Protein AF-A0A6P6Y2C6-F1 (afdb_monomer_lite)

InterPro domains:
  IPR003958 Transcription factor CBF/NF-Y/archaeal histone domain [PF00808] (49-93)
  IPR009072 Histone-fold [G3DSA:1.10.20.10] (9-123)
  IPR009072 Histone-fold [SSF47113] (58-124)
  IPR050568 Transcription/DNA replication regulator [PTHR10252] (25-148)

Organism: Dermatophagoides pteronyssinus (NCBI:txid6956)

Secondary structure (DSSP, 8-state):
------------PPP-TTSTTSS------------------------SS-HHHHHHHHHTSTT-----HHHHHHHHHHHHHHHHHHHHHHHHH-SSTT---HHHHHHHHTSGGGGGGTTTSPPP--HHHHHHHHHHHHHHHHHHS------------------------------

Sequence (175 aa):
MQLKMDNTNSSSPALDEQSLLSSQQSSMDYNSSETSTSANTRKKMYSTVPISRVNAIMRSCPNLTTVRNDAIALTSQAAELFIQDLVQNAFKLSPDKENLTYNTLADFIAESKYSFLREAIPQKITVQQYKELKRQHEIEIDNDENDDGDDNDEESSSSSSSSSSLSTTSPIAPS

pLDDT: mean 70.93, std 22.08, range [35.34, 95.94]

Structure (mmCIF, N/CA/C/O backbone):
data_AF-A0A6P6Y2C6-F1
#
_entry.id   AF-A0A6P6Y2C6-F1
#
loop_
_atom_site.group_PDB
_atom_site.id
_atom_site.type_symbol
_atom_site.label_atom_id
_atom_site.label_alt_id
_atom_site.label_comp_id
_atom_site.label_asym_id
_atom_site.label_entity_id
_atom_site.label_seq_id
_atom_site.pdbx_PDB_ins_code
_atom_site.Cartn_x
_atom_site.Cartn_y
_atom_site.Cartn_z
_atom_site.occupancy
_atom_site.B_iso_or_equiv
_atom_site.auth_seq_id
_atom_site.auth_comp_id
_atom_site.auth_asym_id
_atom_site.auth_atom_id
_atom_site.pdbx_PDB_model_num
ATOM 1 N N . MET A 1 1 ? 29.901 54.374 -61.388 1.00 41.28 1 MET A N 1
ATOM 2 C CA . MET A 1 1 ? 29.870 52.896 -61.421 1.00 41.28 1 MET A CA 1
ATOM 3 C C . MET A 1 1 ? 31.025 52.408 -60.562 1.00 41.28 1 MET A C 1
ATOM 5 O O . MET A 1 1 ? 32.160 52.686 -60.915 1.00 41.28 1 MET A O 1
ATOM 9 N N . GLN A 1 2 ? 30.738 51.804 -59.406 1.00 40.31 2 GLN A N 1
ATOM 10 C CA . GLN A 1 2 ? 31.727 51.419 -58.390 1.00 40.31 2 GLN A CA 1
ATOM 11 C C . GLN A 1 2 ? 31.768 49.886 -58.265 1.00 40.31 2 GLN A C 1
ATOM 13 O O . GLN A 1 2 ? 30.738 49.285 -57.987 1.00 40.31 2 GLN A O 1
ATOM 18 N N . LEU A 1 3 ? 32.944 49.293 -58.488 1.00 40.03 3 LEU A N 1
ATOM 19 C CA . LEU A 1 3 ? 33.374 47.887 -58.317 1.00 40.03 3 LEU A CA 1
ATOM 20 C C . LEU A 1 3 ? 34.921 47.983 -58.369 1.00 40.03 3 LEU A C 1
ATOM 22 O O . LEU A 1 3 ? 35.404 48.660 -59.270 1.00 40.03 3 LEU A O 1
ATOM 26 N N . LYS A 1 4 ? 35.793 47.471 -57.488 1.00 38.94 4 LYS A N 1
ATOM 27 C CA . LYS A 1 4 ? 35.890 46.320 -56.561 1.00 38.94 4 LYS A CA 1
ATOM 28 C C . LYS A 1 4 ? 36.899 46.688 -55.431 1.00 38.94 4 LYS A C 1
ATOM 30 O O . LYS A 1 4 ? 37.655 47.633 -55.629 1.00 38.94 4 LYS A O 1
ATOM 35 N N . MET A 1 5 ? 36.737 46.179 -54.197 1.00 54.66 5 MET A N 1
ATOM 36 C CA . MET A 1 5 ? 37.559 45.141 -53.498 1.00 54.66 5 MET A CA 1
ATOM 37 C C . MET A 1 5 ? 39.065 45.495 -53.453 1.00 54.66 5 MET A C 1
ATOM 39 O O . MET A 1 5 ? 39.628 45.810 -54.487 1.00 54.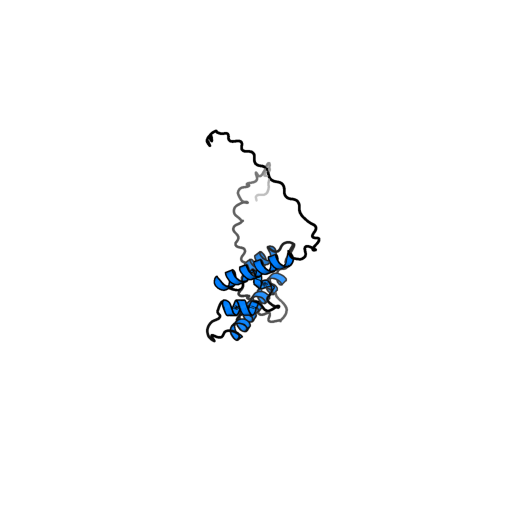66 5 MET A O 1
ATOM 43 N N . ASP A 1 6 ? 39.730 45.604 -52.295 1.00 40.59 6 ASP A N 1
ATOM 44 C CA . ASP A 1 6 ? 40.059 44.492 -51.391 1.00 40.59 6 ASP A CA 1
ATOM 45 C C . ASP A 1 6 ? 40.197 44.933 -49.915 1.00 40.59 6 ASP A C 1
ATOM 47 O O . ASP A 1 6 ? 40.850 45.929 -49.609 1.00 40.59 6 ASP A O 1
ATOM 51 N N . ASN A 1 7 ? 39.616 44.159 -48.990 1.00 40.81 7 ASN A N 1
ATOM 52 C CA . ASN A 1 7 ? 39.861 44.264 -47.548 1.00 40.81 7 ASN A CA 1
ATOM 53 C C . ASN A 1 7 ? 40.562 42.983 -47.084 1.00 40.81 7 ASN A C 1
ATOM 55 O O . ASN A 1 7 ? 39.974 41.900 -47.103 1.00 40.81 7 ASN A O 1
ATOM 59 N N . THR A 1 8 ? 41.825 43.107 -46.688 1.00 53.12 8 THR A N 1
ATOM 60 C CA . THR A 1 8 ? 42.637 42.025 -46.131 1.00 53.12 8 THR A CA 1
ATOM 61 C C . THR A 1 8 ? 42.208 41.749 -44.692 1.00 53.12 8 THR A C 1
ATOM 63 O O . THR A 1 8 ? 42.485 42.536 -43.790 1.00 53.12 8 THR A O 1
ATOM 66 N N . ASN A 1 9 ? 41.533 40.621 -44.482 1.00 39.91 9 ASN A N 1
ATOM 67 C CA . ASN A 1 9 ? 41.243 40.074 -43.163 1.00 39.91 9 ASN A CA 1
ATOM 68 C C . ASN A 1 9 ? 42.501 39.377 -42.617 1.00 39.91 9 ASN A C 1
ATOM 70 O O . ASN A 1 9 ? 43.002 38.438 -43.236 1.00 39.91 9 ASN A O 1
ATOM 74 N N . SER A 1 10 ? 42.998 39.824 -41.466 1.00 45.28 10 SER A N 1
ATOM 75 C CA . SER A 1 10 ? 44.008 39.115 -40.683 1.00 45.28 10 SER A CA 1
ATOM 76 C C . SER A 1 10 ? 43.661 39.203 -39.199 1.00 45.28 10 SER A C 1
ATOM 78 O O . SER A 1 10 ? 43.611 40.286 -38.625 1.00 45.28 10 SER A O 1
ATOM 80 N N . SER A 1 11 ? 43.527 38.012 -38.616 1.00 38.66 11 SER A N 1
ATOM 81 C CA . SER A 1 11 ? 43.738 37.667 -37.210 1.00 38.66 11 SER A CA 1
ATOM 82 C C . SER A 1 11 ? 42.584 37.828 -36.203 1.00 38.66 11 SER A C 1
ATOM 84 O O . SER A 1 11 ? 42.404 38.861 -35.569 1.00 38.66 11 SER A O 1
ATOM 86 N N . SER A 1 12 ? 41.955 36.666 -35.969 1.00 43.09 12 SER A N 1
ATOM 87 C CA . SER A 1 12 ? 41.616 36.063 -34.663 1.00 43.09 12 SER A CA 1
ATOM 88 C C . SER A 1 12 ? 40.351 36.516 -33.907 1.00 43.09 12 SER A C 1
ATOM 90 O O . SER A 1 12 ? 40.289 37.642 -33.424 1.00 43.09 12 SER A O 1
ATOM 92 N N . PRO A 1 13 ? 39.384 35.600 -33.668 1.00 44.38 13 PRO A N 1
ATOM 93 C CA . PRO A 1 13 ? 38.357 35.764 -32.645 1.00 44.38 13 PRO A CA 1
ATOM 94 C C . PRO A 1 13 ? 38.823 35.163 -31.306 1.00 44.38 13 PRO A C 1
ATOM 96 O O . PRO A 1 13 ? 39.121 33.972 -31.214 1.00 44.38 13 PRO A O 1
ATOM 99 N N . ALA A 1 14 ? 38.865 35.988 -30.259 1.00 40.66 14 ALA A N 1
ATOM 100 C CA . ALA A 1 14 ? 38.914 35.519 -28.879 1.00 40.66 14 ALA A CA 1
ATOM 101 C C . ALA A 1 14 ? 37.523 34.993 -28.484 1.00 40.66 14 ALA A C 1
ATOM 103 O O . ALA A 1 14 ? 36.512 35.656 -28.713 1.00 40.66 14 ALA A O 1
ATOM 104 N N . LEU A 1 15 ? 37.493 33.776 -27.946 1.00 44.78 15 LEU A N 1
ATOM 105 C CA . LEU A 1 15 ? 36.299 33.068 -27.498 1.00 44.78 15 LEU A CA 1
ATOM 106 C C . LEU A 1 15 ? 35.807 33.669 -26.176 1.00 44.78 15 LEU A C 1
ATOM 108 O O . LEU A 1 15 ? 36.535 33.671 -25.186 1.00 44.78 15 LEU A O 1
ATOM 112 N N . ASP A 1 16 ? 34.576 34.174 -26.180 1.00 46.22 16 ASP A N 1
ATOM 113 C CA . ASP A 1 16 ? 33.891 34.703 -25.004 1.00 46.22 16 ASP A CA 1
ATOM 114 C C . ASP A 1 16 ? 33.151 33.560 -24.285 1.00 46.22 16 ASP A C 1
ATOM 116 O O . ASP A 1 16 ? 32.055 33.147 -24.669 1.00 46.22 16 ASP A O 1
ATOM 120 N N . GLU A 1 17 ? 33.786 33.006 -23.251 1.00 52.22 17 GLU A N 1
ATOM 121 C CA . GLU A 1 17 ? 33.256 31.925 -22.402 1.00 52.22 17 GLU A CA 1
ATOM 122 C C . GLU A 1 17 ? 32.139 32.372 -21.437 1.00 52.22 17 GLU A C 1
ATOM 124 O O . GLU A 1 17 ? 31.709 31.596 -20.587 1.00 52.22 17 GLU A O 1
ATOM 129 N N . GLN A 1 18 ? 31.610 33.592 -21.556 1.00 47.41 18 GLN A N 1
ATOM 130 C CA . GLN A 1 18 ? 30.564 34.085 -20.648 1.00 47.41 18 GLN A CA 1
ATOM 131 C C . GLN A 1 18 ? 29.130 33.910 -21.171 1.00 47.41 18 GLN A C 1
ATOM 133 O O . GLN A 1 18 ? 28.169 34.138 -20.438 1.00 47.41 18 GLN A O 1
ATOM 138 N N . SER A 1 19 ? 28.942 33.435 -22.407 1.00 40.78 19 SER A N 1
ATOM 139 C CA . SER A 1 19 ? 27.599 33.171 -22.956 1.00 40.78 19 SER A CA 1
ATOM 140 C C . SER A 1 19 ? 27.035 31.791 -22.565 1.00 40.78 19 SER A C 1
ATOM 142 O O . SER A 1 19 ? 25.821 31.581 -22.562 1.00 40.78 19 SER A O 1
ATOM 144 N N . LEU A 1 20 ? 27.894 30.846 -22.165 1.00 41.62 20 LEU A N 1
ATOM 145 C CA . LEU A 1 20 ? 27.526 29.434 -21.987 1.00 41.62 20 LEU A CA 1
ATOM 146 C C . LEU A 1 20 ? 26.872 29.089 -20.636 1.00 41.62 20 LEU A C 1
ATOM 148 O O . LEU A 1 20 ? 26.394 27.969 -20.464 1.00 41.62 20 LEU A O 1
ATOM 152 N N . LEU A 1 21 ? 26.774 30.041 -19.703 1.00 42.88 21 LEU A N 1
ATOM 153 C CA . LEU A 1 21 ? 26.196 29.813 -18.370 1.00 42.88 21 LEU A CA 1
ATOM 154 C C . LEU A 1 21 ? 24.771 30.364 -18.176 1.00 42.88 21 LEU A C 1
ATOM 156 O O . LEU A 1 21 ? 24.165 30.095 -17.143 1.00 42.88 21 LEU A O 1
ATOM 160 N N . SER A 1 22 ? 24.180 31.059 -19.159 1.00 41.16 22 SER A N 1
ATOM 161 C CA . SER A 1 22 ? 22.841 31.666 -18.999 1.00 41.16 22 SER A CA 1
ATOM 162 C C . SER A 1 22 ? 21.688 30.919 -19.690 1.00 41.16 22 SER A C 1
ATOM 164 O O . SER A 1 22 ? 20.554 31.387 -19.632 1.00 41.16 22 SER A O 1
ATOM 166 N N . SER A 1 23 ? 21.920 29.762 -20.323 1.00 48.41 23 SER A N 1
ATOM 167 C CA . SER A 1 23 ? 20.852 28.990 -21.001 1.00 48.41 23 SER A CA 1
ATOM 168 C C . SER A 1 23 ? 20.407 27.709 -20.289 1.00 48.41 23 SER A C 1
ATOM 170 O O . SER A 1 23 ? 19.661 26.919 -20.860 1.00 48.41 23 SER A O 1
ATOM 172 N N . GLN A 1 24 ? 20.779 27.504 -19.023 1.00 47.69 24 GLN A N 1
ATOM 173 C CA . GLN A 1 24 ? 20.312 26.349 -18.243 1.00 47.69 24 GLN A CA 1
ATOM 174 C C . GLN A 1 24 ? 19.308 26.738 -17.149 1.00 47.69 24 GLN A C 1
ATOM 176 O O . GLN A 1 24 ? 19.350 26.257 -16.026 1.00 47.69 24 GLN A O 1
ATOM 181 N N . GLN A 1 25 ? 18.363 27.606 -17.504 1.00 49.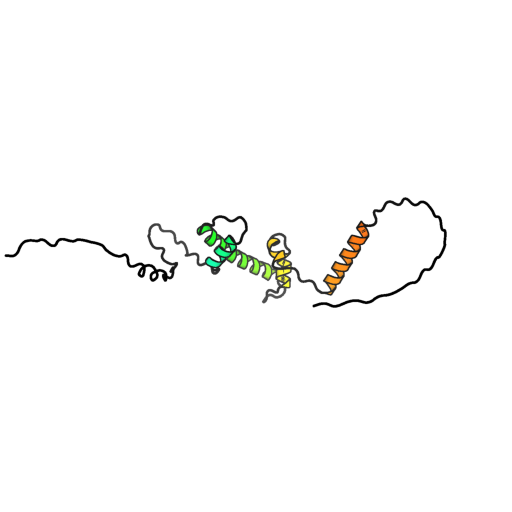31 25 GLN A N 1
ATOM 182 C CA . GLN A 1 25 ? 17.057 27.693 -16.853 1.00 49.31 25 GLN A CA 1
ATOM 183 C C . GLN A 1 25 ? 15.992 27.486 -17.926 1.00 49.31 25 GLN A C 1
ATOM 185 O O . GLN A 1 25 ? 15.334 28.411 -18.385 1.00 49.31 25 GLN A O 1
ATOM 190 N N . SER A 1 26 ? 15.859 26.234 -18.360 1.00 38.06 26 SER A N 1
ATOM 191 C CA . SER A 1 26 ? 14.688 25.774 -19.093 1.00 38.06 26 SER A CA 1
ATOM 192 C C . SER A 1 26 ? 13.979 24.761 -18.207 1.00 38.06 26 SER A C 1
ATOM 194 O O . SER A 1 26 ? 14.463 23.651 -17.985 1.00 38.06 26 SER A O 1
ATOM 196 N N . SER A 1 27 ? 12.856 25.213 -17.645 1.00 40.81 27 SER A N 1
ATOM 197 C CA . SER A 1 27 ? 11.770 24.364 -17.172 1.00 40.81 27 SER A CA 1
ATOM 198 C C . SER A 1 27 ? 11.540 23.273 -18.211 1.00 40.81 27 SER A C 1
ATOM 200 O O . SER A 1 27 ? 11.133 23.563 -19.335 1.00 40.81 27 SER A O 1
ATOM 202 N N . MET A 1 28 ? 11.831 22.021 -17.863 1.00 35.34 28 MET A N 1
ATOM 203 C CA . MET A 1 28 ? 11.313 20.900 -18.633 1.00 35.34 28 MET A CA 1
ATOM 204 C C . MET A 1 28 ? 9.812 20.830 -18.371 1.00 35.34 28 MET A C 1
ATOM 206 O O . MET A 1 28 ? 9.343 20.117 -17.481 1.00 35.34 28 MET A O 1
ATOM 210 N N . ASP A 1 29 ? 9.071 21.582 -19.176 1.00 36.09 29 ASP A N 1
ATOM 211 C CA . ASP A 1 29 ? 7.647 21.406 -19.388 1.00 36.09 29 ASP A CA 1
ATOM 212 C C . ASP A 1 29 ? 7.437 20.028 -20.027 1.00 36.09 29 ASP A C 1
ATOM 214 O O . ASP A 1 29 ? 7.394 19.852 -21.246 1.00 36.09 29 ASP A O 1
ATOM 218 N N . TYR A 1 30 ? 7.322 19.004 -19.182 1.00 35.75 30 TYR A N 1
ATOM 219 C CA . TYR A 1 30 ? 6.817 17.696 -19.579 1.00 35.75 30 TYR A CA 1
ATOM 220 C C . TYR A 1 30 ? 5.316 17.797 -19.854 1.00 35.75 30 TYR A C 1
ATOM 222 O O . TYR A 1 30 ? 4.499 17.386 -19.035 1.00 35.75 30 TYR A O 1
ATOM 230 N N . ASN A 1 31 ? 4.953 18.323 -21.023 1.00 46.72 31 ASN A N 1
ATOM 231 C CA . ASN A 1 31 ? 3.748 17.937 -21.754 1.00 46.72 31 ASN A CA 1
ATOM 232 C C . ASN A 1 31 ? 3.801 18.504 -23.183 1.00 46.72 31 ASN A C 1
ATOM 234 O O . ASN A 1 31 ? 3.291 19.588 -23.442 1.00 46.72 31 ASN A O 1
ATOM 238 N N . SER A 1 32 ? 4.340 17.741 -24.135 1.00 41.66 32 SER A N 1
ATOM 239 C CA . SER A 1 32 ? 3.885 17.842 -25.524 1.00 41.66 32 SER A CA 1
ATOM 240 C C . SER A 1 32 ? 4.077 16.507 -26.231 1.00 41.66 32 SER A C 1
ATOM 242 O O . SER A 1 32 ? 5.187 16.090 -26.549 1.00 41.66 32 SER A O 1
ATOM 244 N N . SER A 1 33 ? 2.966 15.805 -26.424 1.00 46.97 33 SER A N 1
ATOM 245 C CA . SER A 1 33 ? 2.875 14.635 -27.284 1.00 46.97 33 SER A CA 1
ATOM 246 C C . SER A 1 33 ? 1.786 14.906 -28.311 1.00 46.97 33 SER A C 1
ATOM 248 O O . SER A 1 33 ? 0.629 14.558 -28.085 1.00 46.97 33 SER A O 1
ATOM 250 N N . GLU A 1 34 ? 2.163 15.513 -29.430 1.00 44.97 34 GLU A N 1
ATOM 251 C CA . GLU A 1 34 ? 1.412 15.426 -30.679 1.00 44.97 34 GLU A CA 1
ATOM 252 C C . GLU A 1 34 ? 2.387 15.250 -31.846 1.00 44.97 34 GLU A C 1
ATOM 254 O O . GLU A 1 34 ? 3.063 16.186 -32.250 1.00 44.97 34 GLU A O 1
ATOM 259 N N . THR A 1 35 ? 2.444 14.033 -32.392 1.00 36.19 35 THR A N 1
ATOM 260 C CA . THR A 1 35 ? 2.417 13.810 -33.845 1.00 36.19 35 THR A CA 1
ATOM 261 C C . THR A 1 35 ? 1.634 12.524 -34.124 1.00 36.19 35 THR A C 1
ATOM 263 O O . THR A 1 35 ? 1.730 11.525 -33.410 1.00 36.19 35 THR A O 1
ATOM 266 N N . SER A 1 36 ? 0.752 12.627 -35.109 1.00 43.59 36 SER A N 1
ATOM 267 C CA . SER A 1 36 ? -0.471 11.852 -35.293 1.00 43.59 36 SER A CA 1
ATOM 268 C C . SER A 1 36 ? -0.284 10.531 -36.044 1.00 43.59 36 SER A C 1
ATOM 270 O O . SER A 1 36 ? 0.579 10.425 -36.911 1.00 43.59 36 SER A O 1
ATOM 272 N N . THR A 1 37 ? -1.198 9.581 -35.788 1.00 38.50 37 THR A N 1
ATOM 273 C CA . THR A 1 37 ? -2.008 8.801 -36.765 1.00 38.50 37 THR A CA 1
ATOM 274 C C . THR A 1 37 ? -2.221 7.358 -36.288 1.00 38.50 37 THR A C 1
ATOM 276 O O . THR A 1 37 ? -1.395 6.489 -36.530 1.00 38.50 37 THR A O 1
ATOM 279 N N . SER A 1 38 ? -3.342 7.102 -35.602 1.00 40.12 38 SER A N 1
ATOM 280 C CA . SER A 1 38 ? -4.237 5.944 -35.808 1.00 40.12 38 SER A CA 1
ATOM 281 C C . SER A 1 38 ? -5.305 5.938 -34.709 1.00 40.12 38 SER A C 1
ATOM 283 O O . SER A 1 38 ? -4.997 6.075 -33.524 1.00 40.12 38 SER A O 1
ATOM 285 N N . ALA A 1 39 ? -6.567 5.834 -35.117 1.00 44.28 39 ALA A N 1
ATOM 286 C CA . ALA A 1 39 ? -7.744 5.901 -34.266 1.00 44.28 39 ALA A CA 1
ATOM 287 C C . ALA A 1 39 ? -7.741 4.791 -33.202 1.00 44.28 39 ALA A C 1
ATOM 289 O O . ALA A 1 39 ? -8.083 3.644 -33.468 1.00 44.28 39 ALA A O 1
ATOM 290 N N . ASN A 1 40 ? -7.377 5.148 -31.974 1.00 46.06 40 ASN A N 1
ATOM 291 C CA . ASN A 1 40 ? -7.749 4.394 -30.789 1.00 46.06 40 ASN A CA 1
ATOM 292 C C . ASN A 1 40 ? -7.825 5.395 -29.637 1.00 46.06 40 ASN A C 1
ATOM 294 O O . ASN A 1 40 ? -6.832 6.060 -29.333 1.00 46.06 40 ASN A O 1
ATOM 298 N N . THR A 1 41 ? -9.002 5.567 -29.038 1.00 47.00 41 THR A N 1
ATOM 299 C CA . THR A 1 41 ? -9.238 6.493 -27.923 1.00 47.00 41 THR A CA 1
ATOM 300 C C . THR A 1 41 ? -8.484 6.009 -26.685 1.00 47.00 41 THR A C 1
ATOM 302 O O . THR A 1 41 ? -9.063 5.429 -25.767 1.00 47.00 41 THR A O 1
ATOM 305 N N . ARG A 1 42 ? -7.165 6.214 -26.651 1.00 55.56 42 ARG A N 1
ATOM 306 C CA . ARG A 1 42 ? -6.354 6.016 -25.454 1.00 55.56 42 ARG A CA 1
ATOM 307 C C . ARG A 1 42 ? -6.722 7.138 -24.498 1.00 55.56 42 ARG A C 1
ATOM 309 O O . ARG A 1 42 ? -6.176 8.234 -24.592 1.00 55.56 42 ARG A O 1
ATOM 316 N N . LYS A 1 43 ? -7.696 6.872 -23.620 1.00 60.44 43 LYS A N 1
ATOM 317 C CA . LYS A 1 43 ? -7.946 7.675 -22.417 1.00 60.44 43 LYS A CA 1
ATOM 318 C C . LYS A 1 43 ? -6.577 8.008 -21.831 1.00 60.44 43 LYS A C 1
ATOM 320 O O . LYS A 1 43 ? -5.835 7.096 -21.467 1.00 60.44 43 LYS A O 1
ATOM 325 N N . LYS A 1 44 ? -6.216 9.292 -21.827 1.00 54.31 44 LYS A N 1
ATOM 326 C CA . LYS A 1 44 ? -4.963 9.754 -21.236 1.00 54.31 44 LYS A CA 1
ATOM 327 C C . LYS A 1 44 ? -4.992 9.296 -19.779 1.00 54.31 44 LYS A C 1
ATOM 329 O O . LYS A 1 44 ? -5.886 9.671 -19.025 1.00 54.31 44 LYS A O 1
ATOM 334 N N . MET A 1 45 ? -4.102 8.365 -19.452 1.00 60.16 45 MET A N 1
ATOM 335 C CA . MET A 1 45 ? -4.004 7.747 -18.138 1.00 60.16 45 MET A CA 1
ATOM 336 C C . MET A 1 45 ? -3.429 8.769 -17.164 1.00 60.16 45 MET A C 1
ATOM 338 O O . MET A 1 45 ? -2.224 8.828 -16.942 1.00 60.16 45 MET A O 1
ATOM 342 N N . TYR A 1 46 ? -4.293 9.628 -16.636 1.00 63.41 46 TYR A N 1
ATOM 343 C CA . TYR A 1 46 ? -3.963 10.476 -15.504 1.00 63.41 46 TYR A CA 1
ATOM 344 C C . TYR A 1 46 ? -4.042 9.605 -14.252 1.00 63.41 46 TYR A C 1
ATOM 346 O O . TYR A 1 46 ? -5.108 9.481 -13.660 1.00 63.41 46 TYR A O 1
ATOM 354 N N . SER A 1 47 ? -2.936 8.949 -13.897 1.00 73.88 47 SER A N 1
ATOM 355 C CA . SER A 1 47 ? -2.821 8.400 -12.546 1.00 73.88 47 SER A CA 1
ATOM 356 C C . SER A 1 47 ? -2.804 9.563 -11.562 1.00 73.88 47 SER A C 1
ATOM 358 O O . SER A 1 47 ? -2.113 10.564 -11.786 1.00 73.88 47 SER A O 1
ATOM 360 N N . THR A 1 48 ? -3.560 9.434 -10.478 1.00 86.62 48 THR A N 1
ATOM 361 C CA . THR A 1 48 ? -3.538 10.401 -9.371 1.00 86.62 48 THR A CA 1
ATOM 362 C C . THR A 1 48 ? -2.205 10.376 -8.618 1.00 86.62 48 THR A C 1
ATOM 364 O O . THR A 1 48 ? -1.827 11.363 -7.984 1.00 86.62 48 THR A O 1
ATOM 367 N N . VAL A 1 49 ? -1.451 9.277 -8.728 1.00 90.19 49 VAL A N 1
ATOM 368 C CA . VAL A 1 49 ? -0.150 9.110 -8.080 1.00 90.19 49 VAL A CA 1
ATOM 369 C C . VAL A 1 49 ? 0.954 9.807 -8.899 1.00 90.19 49 VAL A C 1
ATOM 371 O O . VAL A 1 49 ? 1.116 9.520 -10.091 1.00 90.19 49 VAL A O 1
ATOM 374 N N . PRO A 1 50 ? 1.781 10.682 -8.288 1.00 93.19 50 PRO A N 1
ATOM 375 C CA . PRO A 1 50 ? 2.835 11.406 -8.999 1.00 93.19 50 PRO A CA 1
ATOM 376 C C . PRO A 1 50 ? 3.879 10.482 -9.645 1.00 93.19 50 PRO A C 1
ATOM 378 O O . PRO A 1 50 ? 4.636 9.795 -8.957 1.00 93.19 50 PRO A O 1
ATOM 381 N N . ILE A 1 51 ? 3.986 10.528 -10.977 1.00 92.00 51 ILE A N 1
ATOM 382 C CA . ILE A 1 51 ? 4.906 9.689 -11.771 1.00 92.00 51 ILE A CA 1
ATOM 383 C C . ILE A 1 51 ? 6.372 9.852 -11.342 1.00 92.00 51 ILE A C 1
ATOM 385 O O . ILE A 1 51 ? 7.112 8.871 -11.263 1.00 92.00 51 ILE A O 1
ATOM 389 N N . SER A 1 52 ? 6.795 11.076 -11.018 1.00 94.00 52 SER A N 1
ATOM 390 C CA . SER A 1 52 ? 8.151 11.359 -10.529 1.00 94.00 52 SER A CA 1
ATOM 391 C C . SER A 1 52 ? 8.460 10.612 -9.230 1.00 94.00 52 SER A C 1
ATOM 393 O O . SER A 1 52 ? 9.551 10.061 -9.075 1.00 94.00 52 SER A O 1
ATOM 395 N N . ARG A 1 53 ? 7.483 10.530 -8.319 1.00 94.94 53 ARG A N 1
ATOM 396 C CA . ARG A 1 53 ? 7.634 9.820 -7.049 1.00 94.94 53 ARG A CA 1
ATOM 397 C C . ARG A 1 53 ? 7.681 8.313 -7.258 1.00 94.94 53 ARG A C 1
ATOM 399 O O . ARG A 1 53 ? 8.526 7.668 -6.645 1.00 94.94 53 ARG A O 1
ATOM 406 N N . VAL A 1 54 ? 6.846 7.775 -8.149 1.00 95.75 54 VAL A N 1
ATOM 407 C CA . VAL A 1 54 ? 6.877 6.351 -8.527 1.00 95.75 54 VAL A CA 1
ATOM 408 C C . VAL A 1 54 ? 8.252 5.981 -9.082 1.00 95.75 54 VAL A C 1
ATOM 410 O O . VAL A 1 54 ? 8.870 5.038 -8.598 1.00 95.75 54 VAL A O 1
ATOM 413 N N . ASN A 1 55 ? 8.787 6.771 -10.017 1.00 94.81 55 ASN A N 1
ATOM 414 C CA . ASN A 1 55 ? 10.123 6.552 -10.578 1.00 94.81 55 ASN A CA 1
ATOM 415 C C . ASN A 1 55 ? 11.218 6.562 -9.494 1.00 94.81 55 ASN A C 1
ATOM 417 O O . ASN A 1 55 ? 12.076 5.681 -9.470 1.00 94.81 55 ASN A O 1
ATOM 421 N N . ALA A 1 56 ? 11.170 7.528 -8.570 1.00 95.31 56 ALA A N 1
ATOM 422 C CA . ALA A 1 56 ? 12.125 7.614 -7.466 1.00 95.31 56 ALA A CA 1
ATOM 423 C C . ALA A 1 56 ? 12.051 6.397 -6.526 1.00 95.31 56 ALA A C 1
ATOM 425 O O . ALA A 1 56 ? 13.089 5.878 -6.125 1.00 95.31 56 ALA A O 1
ATOM 426 N N . ILE A 1 57 ? 10.843 5.917 -6.204 1.00 95.94 57 ILE A N 1
ATOM 427 C CA . ILE A 1 57 ? 10.650 4.713 -5.380 1.00 95.94 57 ILE A CA 1
ATOM 428 C C . ILE A 1 57 ? 11.192 3.484 -6.108 1.00 95.94 57 ILE A C 1
ATOM 430 O O . ILE A 1 57 ? 11.989 2.752 -5.530 1.00 95.94 57 ILE A O 1
ATOM 434 N N . MET A 1 58 ? 10.838 3.282 -7.381 1.00 95.94 58 MET A N 1
ATOM 435 C CA . MET A 1 58 ? 11.329 2.137 -8.155 1.00 95.94 58 MET A CA 1
ATOM 436 C C . MET A 1 58 ? 12.863 2.103 -8.178 1.00 95.94 58 MET A C 1
ATOM 438 O O . MET A 1 58 ? 13.462 1.066 -7.920 1.00 95.94 58 MET A O 1
ATOM 442 N N . ARG A 1 59 ? 13.518 3.248 -8.404 1.00 93.88 59 ARG A N 1
ATOM 443 C CA . ARG A 1 59 ? 14.989 3.350 -8.429 1.00 93.88 59 ARG A CA 1
ATOM 444 C C . ARG A 1 59 ? 15.665 3.208 -7.066 1.00 93.88 59 ARG A C 1
ATOM 446 O O . ARG A 1 59 ? 16.875 3.024 -7.033 1.00 93.88 59 ARG A O 1
ATOM 453 N N . SER A 1 60 ? 14.920 3.293 -5.963 1.00 94.31 60 SER A N 1
ATOM 454 C CA . SER A 1 60 ? 15.464 3.042 -4.622 1.00 94.31 60 SER A CA 1
ATOM 455 C C . SER A 1 60 ? 15.685 1.552 -4.336 1.00 94.31 60 SER A C 1
ATOM 457 O O . SER A 1 60 ? 16.366 1.212 -3.371 1.00 94.31 60 SER A O 1
ATOM 459 N N . CYS A 1 61 ? 15.148 0.658 -5.176 1.00 90.69 61 CYS A N 1
ATOM 460 C CA . CYS A 1 61 ? 15.356 -0.775 -5.034 1.00 90.69 61 CYS A CA 1
ATOM 461 C C . CYS A 1 61 ? 16.813 -1.157 -5.357 1.00 90.69 61 CYS A C 1
ATOM 463 O O . CYS A 1 61 ? 17.290 -0.861 -6.460 1.00 90.69 61 CYS A O 1
ATOM 465 N N . PRO A 1 62 ? 17.515 -1.868 -4.452 1.00 86.94 62 PRO A N 1
ATOM 466 C CA . PRO A 1 62 ? 18.833 -2.398 -4.762 1.00 86.94 62 PRO A CA 1
ATOM 467 C C . PRO A 1 62 ? 18.698 -3.376 -5.936 1.00 86.94 62 PRO A C 1
ATOM 469 O O . PRO A 1 62 ? 17.784 -4.199 -5.962 1.00 86.94 62 PRO A O 1
ATOM 472 N N . ASN A 1 63 ? 19.612 -3.284 -6.905 1.00 87.81 63 ASN A N 1
ATOM 473 C CA . ASN A 1 63 ? 19.675 -4.107 -8.126 1.00 87.81 63 ASN A CA 1
ATOM 474 C C . ASN A 1 63 ? 18.763 -3.697 -9.301 1.00 87.81 63 ASN A C 1
ATOM 476 O O . ASN A 1 63 ? 18.761 -4.386 -10.322 1.00 87.81 63 ASN A O 1
ATOM 480 N N . LEU A 1 64 ? 18.038 -2.574 -9.234 1.00 89.44 64 LEU A N 1
ATOM 481 C CA . LEU A 1 64 ? 17.283 -2.073 -10.391 1.00 89.44 64 LEU A CA 1
ATOM 482 C C . LEU A 1 64 ? 18.137 -1.124 -11.253 1.00 89.44 64 LEU A C 1
ATOM 484 O O . LEU A 1 64 ? 18.311 0.046 -10.925 1.00 89.44 64 LEU A O 1
ATOM 488 N N . THR A 1 65 ? 18.667 -1.614 -12.378 1.00 85.56 65 THR A N 1
ATOM 489 C CA . THR A 1 65 ? 19.608 -0.852 -13.229 1.00 85.56 65 THR A CA 1
ATOM 490 C C . THR A 1 65 ? 18.929 0.147 -14.169 1.00 85.56 65 THR A C 1
ATOM 492 O O . THR A 1 65 ? 19.429 1.249 -14.385 1.00 85.56 65 THR A O 1
ATOM 495 N N . THR A 1 66 ? 17.796 -0.209 -14.777 1.00 89.69 66 THR A N 1
ATOM 496 C CA . THR A 1 66 ? 17.068 0.659 -15.716 1.00 89.69 66 THR A CA 1
ATOM 497 C C . THR A 1 66 ? 15.573 0.367 -15.671 1.00 89.69 66 THR A C 1
ATOM 499 O O . THR A 1 66 ? 15.154 -0.786 -15.650 1.00 89.69 66 THR A O 1
ATOM 502 N N . VAL A 1 67 ? 14.762 1.427 -15.700 1.00 91.62 67 VAL A N 1
ATOM 503 C CA . VAL A 1 67 ? 13.295 1.353 -15.684 1.00 91.62 67 VAL A CA 1
ATOM 504 C C . VAL A 1 67 ? 12.745 2.067 -16.911 1.00 91.62 67 VAL A C 1
ATOM 506 O O . VAL A 1 67 ? 13.098 3.218 -17.167 1.00 91.62 67 VAL A O 1
ATOM 509 N N . ARG A 1 68 ? 11.879 1.390 -17.671 1.00 94.00 68 ARG A N 1
ATOM 510 C CA . ARG A 1 68 ? 11.199 1.967 -18.839 1.00 94.00 68 ARG A CA 1
ATOM 511 C C . ARG A 1 68 ? 10.046 2.873 -18.400 1.00 94.00 68 ARG A C 1
ATOM 513 O O . ARG A 1 68 ? 9.326 2.528 -17.468 1.00 94.00 68 ARG A O 1
ATOM 520 N N . ASN A 1 69 ? 9.810 3.963 -19.130 1.00 92.06 69 ASN A N 1
ATOM 521 C CA . ASN A 1 69 ? 8.707 4.895 -18.857 1.00 92.06 69 ASN A CA 1
ATOM 522 C C . ASN A 1 69 ? 7.332 4.206 -18.817 1.00 92.06 69 ASN A C 1
ATOM 524 O O . ASN A 1 69 ? 6.539 4.488 -17.923 1.00 92.06 69 ASN A O 1
ATOM 528 N N . ASP A 1 70 ? 7.082 3.239 -19.705 1.00 92.25 70 ASP A N 1
ATOM 529 C CA . ASP A 1 70 ? 5.829 2.471 -19.706 1.00 92.25 70 ASP A CA 1
ATOM 530 C C . ASP A 1 70 ? 5.644 1.657 -18.419 1.00 92.25 70 ASP A C 1
ATOM 532 O O . ASP A 1 70 ? 4.539 1.566 -17.892 1.00 92.25 70 ASP A O 1
ATOM 536 N N . ALA A 1 71 ? 6.732 1.101 -17.872 1.00 93.81 71 ALA A N 1
ATOM 537 C CA . ALA A 1 71 ? 6.685 0.361 -16.614 1.00 93.81 71 ALA A CA 1
ATOM 538 C C . ALA A 1 71 ? 6.360 1.289 -15.437 1.00 93.81 71 ALA A C 1
ATOM 540 O O . ALA A 1 71 ? 5.594 0.906 -14.558 1.00 93.81 71 ALA A O 1
ATOM 541 N N . ILE A 1 72 ? 6.879 2.522 -15.447 1.00 94.06 72 ILE A N 1
ATOM 542 C CA . ILE A 1 72 ? 6.557 3.540 -14.436 1.00 94.06 72 ILE A CA 1
ATOM 543 C C . ILE A 1 72 ? 5.068 3.905 -14.516 1.00 94.06 72 ILE A C 1
ATOM 545 O O . ILE A 1 72 ? 4.393 3.957 -13.489 1.00 94.06 72 ILE A O 1
ATOM 549 N N . ALA A 1 73 ? 4.538 4.114 -15.724 1.00 92.50 73 ALA A N 1
ATOM 550 C CA . ALA A 1 73 ? 3.128 4.442 -15.928 1.00 92.50 73 ALA A CA 1
ATOM 551 C C . ALA A 1 73 ? 2.192 3.305 -15.479 1.00 92.50 73 ALA A C 1
ATOM 553 O O . ALA A 1 73 ? 1.242 3.551 -14.737 1.00 92.50 73 ALA A O 1
ATOM 554 N N . LEU A 1 74 ? 2.494 2.059 -15.861 1.00 94.69 74 LEU A N 1
ATOM 555 C CA . LEU A 1 74 ? 1.730 0.880 -15.442 1.00 94.69 74 LEU A CA 1
ATOM 556 C C . LEU A 1 74 ? 1.807 0.652 -13.931 1.00 94.69 74 LEU A C 1
ATOM 558 O O . LEU A 1 74 ? 0.791 0.370 -13.307 1.00 94.69 74 LEU A O 1
ATOM 562 N N . THR A 1 75 ? 2.987 0.821 -13.331 1.00 95.12 75 THR A N 1
ATOM 563 C CA . THR A 1 75 ? 3.160 0.711 -11.873 1.00 95.12 75 THR A CA 1
ATOM 564 C C . THR A 1 75 ? 2.351 1.779 -11.147 1.00 95.12 75 THR A C 1
ATOM 566 O O . THR A 1 75 ? 1.721 1.489 -10.137 1.00 95.12 75 THR A O 1
ATOM 569 N N . SER A 1 76 ? 2.314 3.002 -11.682 1.00 95.25 76 SER A N 1
ATOM 570 C CA . SER A 1 76 ? 1.496 4.083 -11.132 1.00 95.25 76 SER A CA 1
ATOM 571 C C . SER A 1 76 ? 0.004 3.731 -11.144 1.00 95.25 76 SER A C 1
ATOM 573 O O . SER A 1 76 ? -0.667 3.879 -10.125 1.00 95.25 76 SER A O 1
ATOM 575 N N . GLN A 1 77 ? -0.499 3.177 -12.252 1.00 94.19 77 GLN A N 1
ATOM 576 C CA . GLN A 1 77 ? -1.881 2.697 -12.332 1.00 94.19 77 GLN A CA 1
ATOM 577 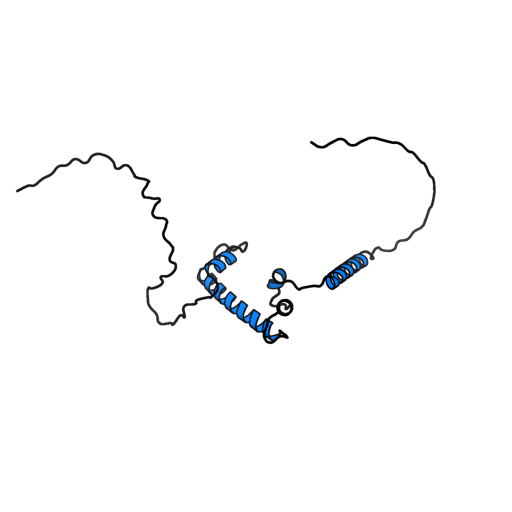C C . GLN A 1 77 ? -2.141 1.522 -11.380 1.00 94.19 77 GLN A C 1
ATOM 579 O O . GLN A 1 77 ? -3.171 1.480 -10.710 1.00 94.19 77 GLN A O 1
ATOM 584 N N . ALA A 1 78 ? -1.222 0.559 -11.320 1.00 95.12 78 ALA A N 1
ATOM 585 C CA . ALA A 1 78 ? -1.345 -0.594 -10.441 1.00 95.12 78 ALA A CA 1
ATOM 586 C C . ALA A 1 78 ? -1.388 -0.168 -8.968 1.00 95.12 78 ALA A C 1
ATOM 588 O O . ALA A 1 78 ? -2.197 -0.699 -8.218 1.00 95.12 78 ALA A O 1
ATOM 589 N N . ALA A 1 79 ? -0.581 0.818 -8.567 1.00 95.94 79 ALA A N 1
ATOM 590 C CA . ALA A 1 79 ? -0.592 1.372 -7.215 1.00 95.94 79 ALA A CA 1
ATOM 591 C C . ALA A 1 79 ? -1.931 2.045 -6.879 1.00 95.94 79 ALA A C 1
ATOM 593 O O . ALA A 1 79 ? -2.460 1.851 -5.787 1.00 95.94 79 ALA A O 1
ATOM 594 N N . GLU A 1 80 ? -2.506 2.794 -7.821 1.00 94.25 80 GLU A N 1
ATOM 595 C CA . GLU A 1 80 ? -3.826 3.406 -7.647 1.00 94.25 80 GLU A CA 1
ATOM 596 C C . GLU A 1 80 ? -4.923 2.347 -7.459 1.00 94.25 80 GLU A C 1
ATOM 598 O O . GLU A 1 80 ? -5.688 2.413 -6.495 1.00 94.25 80 GLU A O 1
ATOM 603 N N . LEU A 1 81 ? -4.960 1.333 -8.328 1.00 95.62 81 LEU A N 1
ATOM 604 C CA . LEU A 1 81 ? -5.911 0.224 -8.214 1.00 95.62 81 LEU A CA 1
ATOM 605 C C . LEU A 1 81 ? -5.700 -0.583 -6.930 1.00 95.62 81 LEU A C 1
ATOM 607 O O . LEU A 1 81 ? -6.668 -0.968 -6.280 1.00 95.62 81 LEU A O 1
ATOM 611 N N . PHE A 1 82 ? -4.444 -0.799 -6.542 1.00 95.44 82 PHE A N 1
ATOM 612 C CA . PHE A 1 82 ? -4.086 -1.503 -5.319 1.00 95.44 82 PHE A CA 1
ATOM 613 C C . PHE A 1 82 ? -4.624 -0.791 -4.076 1.00 95.44 82 PHE A C 1
ATOM 615 O O . PHE A 1 82 ? -5.227 -1.436 -3.225 1.00 95.44 82 PHE A O 1
ATOM 622 N N . ILE A 1 83 ? -4.460 0.532 -3.975 1.00 94.88 83 ILE A N 1
ATOM 623 C CA . ILE A 1 83 ? -4.973 1.305 -2.834 1.00 94.88 83 ILE A CA 1
ATOM 624 C C . ILE A 1 83 ? -6.504 1.246 -2.791 1.00 94.88 83 ILE A C 1
ATOM 626 O O . ILE A 1 83 ? -7.074 1.056 -1.717 1.00 94.88 83 ILE A O 1
ATOM 630 N N . GLN A 1 84 ? -7.174 1.374 -3.941 1.00 95.00 84 GLN A N 1
ATOM 631 C CA . GLN A 1 84 ? -8.635 1.282 -4.009 1.00 95.00 84 GLN A CA 1
ATOM 632 C C . GLN A 1 84 ? -9.138 -0.089 -3.545 1.00 95.00 84 GLN A C 1
ATOM 634 O O . GLN A 1 84 ? -10.033 -0.151 -2.703 1.00 95.00 84 GLN A O 1
ATOM 639 N N . ASP A 1 85 ? -8.547 -1.173 -4.050 1.00 95.19 85 ASP A N 1
ATOM 640 C CA . ASP A 1 85 ? -8.914 -2.538 -3.670 1.00 95.19 85 ASP A CA 1
ATOM 641 C C . ASP A 1 85 ? -8.625 -2.816 -2.187 1.00 95.19 85 ASP A C 1
ATOM 643 O O . ASP A 1 85 ? -9.491 -3.322 -1.469 1.00 95.19 85 ASP A O 1
ATOM 647 N N . LEU A 1 86 ? -7.448 -2.409 -1.698 1.00 94.75 86 LEU A N 1
ATOM 648 C CA . LEU A 1 86 ? -7.051 -2.550 -0.297 1.00 94.75 86 LEU A CA 1
ATOM 649 C C . LEU A 1 86 ? -8.067 -1.874 0.628 1.00 94.75 86 LEU A C 1
ATOM 651 O O . LEU A 1 86 ? -8.566 -2.504 1.559 1.00 94.75 86 LEU A O 1
ATOM 655 N N . VAL A 1 87 ? -8.405 -0.611 0.357 1.00 93.81 87 VAL A N 1
ATOM 656 C CA . VAL A 1 87 ? -9.340 0.161 1.185 1.00 93.81 87 VAL A CA 1
ATOM 657 C C . VAL A 1 87 ? -10.750 -0.413 1.096 1.00 93.81 87 VAL A C 1
ATOM 659 O O . VAL A 1 87 ? -11.388 -0.596 2.129 1.00 93.81 87 VAL A O 1
ATOM 662 N N . GLN A 1 88 ? -11.244 -0.741 -0.102 1.00 93.75 88 GLN A N 1
ATOM 663 C CA . GLN A 1 88 ? -12.588 -1.304 -0.266 1.00 93.75 88 GLN A CA 1
ATOM 664 C C . GLN A 1 88 ? -12.743 -2.641 0.456 1.00 93.75 88 GLN A C 1
ATOM 666 O O . GLN A 1 88 ? -13.780 -2.886 1.072 1.00 93.75 88 GLN A O 1
ATOM 671 N N . ASN A 1 89 ? -11.740 -3.513 0.383 1.00 93.12 89 ASN A N 1
ATOM 672 C CA . ASN A 1 89 ? -11.813 -4.818 1.023 1.00 93.12 89 ASN A CA 1
ATOM 673 C C . ASN A 1 89 ? -11.618 -4.726 2.540 1.00 93.12 89 ASN A C 1
ATOM 675 O O . ASN A 1 89 ? -12.378 -5.362 3.268 1.00 93.12 89 ASN A O 1
ATOM 679 N N . ALA A 1 90 ? -10.709 -3.874 3.022 1.00 92.69 90 ALA A N 1
ATOM 680 C CA . ALA A 1 90 ? -10.567 -3.610 4.453 1.00 92.69 90 ALA A CA 1
ATOM 681 C C . ALA A 1 90 ? -11.849 -2.996 5.045 1.00 92.69 90 ALA A C 1
ATOM 683 O O . ALA A 1 90 ? -12.281 -3.371 6.132 1.00 92.69 90 ALA A O 1
ATOM 684 N N . PHE A 1 91 ? -12.510 -2.094 4.312 1.00 93.31 91 PHE A N 1
ATOM 685 C CA . PHE A 1 91 ? -13.743 -1.446 4.762 1.00 93.31 91 PHE A CA 1
ATOM 686 C C . PHE A 1 91 ? -14.921 -2.417 4.896 1.00 93.31 91 PHE A C 1
ATOM 688 O O . PHE A 1 91 ? -15.732 -2.260 5.802 1.00 93.31 91 PHE A O 1
ATOM 695 N N . LYS A 1 92 ? -15.002 -3.456 4.052 1.00 90.94 92 LYS A N 1
ATOM 696 C CA . LYS A 1 92 ? -16.035 -4.507 4.170 1.00 90.94 92 LYS A CA 1
ATOM 697 C C . LYS A 1 92 ? -15.945 -5.285 5.486 1.00 90.94 92 LYS A C 1
ATOM 699 O O . LYS A 1 92 ? -16.957 -5.821 5.924 1.00 90.94 92 LYS A O 1
ATOM 704 N N . LEU A 1 93 ? -14.752 -5.360 6.080 1.00 86.88 93 LEU A N 1
ATOM 705 C CA . LEU A 1 93 ? -14.516 -6.003 7.373 1.00 86.88 93 LEU A CA 1
ATOM 706 C C . LEU A 1 93 ? -14.723 -5.037 8.552 1.00 86.88 93 LEU A C 1
ATOM 708 O O . LEU A 1 93 ? -14.792 -5.480 9.696 1.00 86.88 93 LEU A O 1
ATOM 712 N N . SER A 1 94 ? -14.839 -3.730 8.288 1.00 87.50 94 SER A N 1
ATOM 713 C CA . SER A 1 94 ? -15.010 -2.736 9.345 1.00 87.50 94 SER A CA 1
ATOM 714 C C . SER A 1 94 ? -16.359 -2.920 10.047 1.00 87.50 94 SER A C 1
ATOM 716 O O . SER A 1 94 ? -17.396 -2.951 9.376 1.00 87.50 94 SER A O 1
ATOM 718 N N . PRO A 1 95 ? -16.383 -3.011 11.390 1.00 82.56 95 PRO A N 1
ATOM 719 C CA . PRO A 1 95 ? -17.636 -3.021 12.141 1.00 82.56 95 PRO A CA 1
ATOM 720 C C . PRO A 1 95 ? -18.376 -1.683 11.998 1.00 82.56 95 PRO A C 1
ATOM 722 O O . PRO A 1 95 ? -19.609 -1.645 11.987 1.00 82.56 95 PRO A O 1
ATOM 725 N N . ASP A 1 96 ? -17.618 -0.599 11.819 1.00 80.31 96 ASP A N 1
ATOM 726 C CA . ASP A 1 96 ? -18.127 0.745 11.604 1.00 80.31 96 ASP A CA 1
ATOM 727 C C . ASP A 1 96 ? -18.310 0.988 10.105 1.00 80.31 96 ASP A C 1
ATOM 729 O O . ASP A 1 96 ? -17.348 1.130 9.350 1.00 80.31 96 ASP A O 1
ATOM 733 N N . LYS A 1 97 ? -19.569 1.092 9.668 1.00 78.75 97 LYS A N 1
ATOM 734 C CA . LYS A 1 97 ? -19.943 1.277 8.251 1.00 78.75 97 LYS A CA 1
ATOM 735 C C . LYS A 1 97 ? -19.592 2.649 7.668 1.00 78.75 97 LYS A C 1
ATOM 737 O O . LYS A 1 97 ? -19.923 2.918 6.517 1.00 78.75 97 LYS A O 1
ATOM 742 N N . GLU A 1 98 ? -18.968 3.515 8.459 1.00 86.38 98 GLU A N 1
ATOM 743 C CA . GLU A 1 98 ? -18.639 4.891 8.083 1.00 86.38 98 GLU A CA 1
ATOM 744 C C . GLU A 1 98 ? -17.135 5.176 8.134 1.00 86.38 98 GLU A C 1
ATOM 746 O O . GLU A 1 98 ? -16.671 6.082 7.447 1.00 86.38 98 GLU A O 1
ATOM 751 N N . ASN A 1 99 ? -16.353 4.406 8.901 1.00 89.44 99 ASN A N 1
ATOM 752 C CA . ASN A 1 99 ? -14.938 4.692 9.133 1.00 89.44 99 ASN A CA 1
ATOM 753 C C . ASN A 1 99 ? -14.084 3.425 9.061 1.00 89.44 99 ASN A C 1
ATOM 755 O O . ASN A 1 99 ? -14.441 2.383 9.606 1.00 89.44 99 ASN A O 1
ATOM 759 N N . LEU A 1 100 ? -12.915 3.539 8.428 1.00 92.25 100 LEU A N 1
ATOM 760 C CA . LEU A 1 100 ? -11.884 2.505 8.463 1.00 92.25 100 LEU A CA 1
ATOM 761 C C . LEU A 1 100 ? -10.9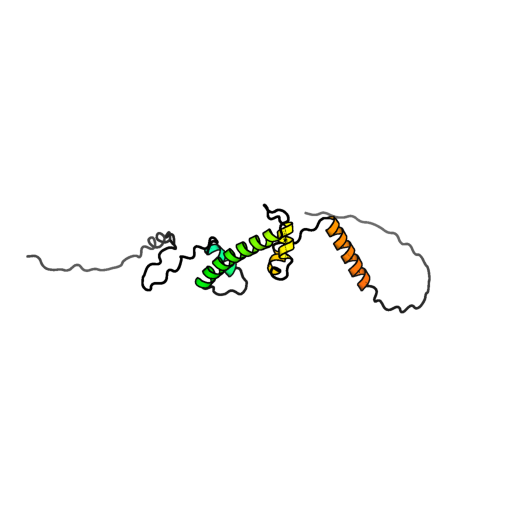22 2.794 9.617 1.00 92.25 100 LEU A C 1
ATOM 763 O O . LEU A 1 100 ? -10.206 3.796 9.597 1.00 92.25 100 LEU A O 1
ATOM 767 N N . THR A 1 101 ? -10.889 1.919 10.619 1.00 92.88 101 THR A N 1
ATOM 768 C CA . THR A 1 101 ? -9.961 2.045 11.750 1.00 92.88 101 THR A CA 1
ATOM 769 C C . THR A 1 101 ? -8.646 1.317 11.480 1.00 92.88 101 THR A C 1
ATOM 771 O O . THR A 1 101 ? -8.597 0.334 10.740 1.00 92.88 101 THR A O 1
ATOM 774 N N . TYR A 1 102 ? -7.565 1.773 12.123 1.00 93.25 102 TYR A N 1
ATOM 775 C CA . TYR A 1 102 ? -6.247 1.145 11.986 1.00 93.25 102 TYR A CA 1
ATOM 776 C C . TYR A 1 102 ? -6.260 -0.339 12.370 1.00 93.25 102 TYR A C 1
ATOM 778 O O . TYR A 1 102 ? -5.653 -1.137 11.671 1.00 93.25 102 TYR A O 1
ATOM 786 N N . ASN A 1 103 ? -6.957 -0.711 13.452 1.00 90.62 103 ASN A N 1
ATOM 787 C CA . ASN A 1 103 ? -7.010 -2.103 13.907 1.00 90.62 103 ASN A CA 1
ATOM 788 C C . ASN A 1 103 ? -7.622 -3.006 12.827 1.00 90.62 103 ASN A C 1
ATOM 790 O O . ASN A 1 103 ? -7.009 -3.992 12.450 1.00 90.62 103 ASN A O 1
ATOM 794 N N . THR A 1 104 ? -8.751 -2.595 12.237 1.00 91.25 104 THR A N 1
ATOM 795 C CA . THR A 1 104 ? -9.386 -3.328 11.128 1.00 91.25 104 THR A CA 1
ATOM 796 C C . THR A 1 104 ? -8.440 -3.483 9.937 1.00 91.25 104 THR A C 1
ATOM 798 O O . THR A 1 104 ? -8.358 -4.553 9.339 1.00 91.25 104 THR A O 1
ATOM 801 N N . LEU A 1 105 ? -7.703 -2.423 9.586 1.00 93.44 105 LEU A N 1
ATOM 802 C CA . LEU A 1 105 ? -6.735 -2.470 8.492 1.00 93.44 105 LEU A CA 1
ATOM 803 C C . LEU A 1 105 ? -5.558 -3.405 8.806 1.00 93.44 105 LEU A C 1
ATOM 805 O O . LEU A 1 105 ? -5.168 -4.193 7.950 1.00 93.44 105 LEU A O 1
ATOM 809 N N . ALA A 1 106 ? -5.002 -3.330 10.015 1.00 92.75 106 ALA A N 1
ATOM 810 C CA . ALA A 1 106 ? -3.918 -4.204 10.450 1.00 92.75 106 ALA A CA 1
ATOM 811 C C . ALA A 1 106 ? -4.366 -5.675 10.446 1.00 92.75 106 ALA A C 1
ATOM 813 O O . ALA A 1 106 ? -3.633 -6.540 9.959 1.00 92.75 106 ALA A O 1
ATOM 814 N N . ASP A 1 107 ? -5.584 -5.956 10.919 1.00 90.12 107 ASP A N 1
ATOM 815 C CA . ASP A 1 107 ? -6.183 -7.297 10.941 1.00 90.12 107 ASP A CA 1
ATOM 816 C C . ASP A 1 107 ? -6.386 -7.839 9.530 1.00 90.12 107 ASP A C 1
ATOM 818 O O . ASP A 1 107 ? -6.004 -8.970 9.235 1.00 90.12 107 ASP A O 1
ATOM 822 N N . PHE A 1 108 ? -6.885 -7.006 8.621 1.00 91.88 108 PHE A N 1
ATOM 823 C CA . PHE A 1 108 ? -7.020 -7.359 7.213 1.00 91.88 108 PHE A CA 1
ATOM 824 C C . PHE A 1 108 ? -5.663 -7.646 6.542 1.00 91.88 108 PHE A C 1
ATOM 826 O O . PHE A 1 108 ? -5.531 -8.579 5.749 1.00 91.88 108 PHE A O 1
ATOM 833 N N . ILE A 1 109 ? -4.622 -6.882 6.888 1.00 92.94 109 ILE A N 1
ATOM 834 C CA . ILE A 1 109 ? -3.253 -7.071 6.376 1.00 92.94 109 ILE A CA 1
ATOM 835 C C . ILE A 1 109 ? -2.584 -8.334 6.941 1.00 92.94 109 ILE A C 1
ATOM 837 O O . ILE A 1 109 ? -1.652 -8.868 6.335 1.00 92.94 109 ILE A O 1
ATOM 841 N N . ALA A 1 110 ? -3.064 -8.865 8.068 1.00 86.75 110 ALA A N 1
ATOM 842 C CA . ALA A 1 110 ? -2.552 -10.117 8.615 1.00 86.75 110 ALA A CA 1
ATOM 843 C C . ALA A 1 110 ? -2.801 -11.318 7.676 1.00 86.75 110 ALA A C 1
ATOM 845 O O . ALA A 1 110 ? -2.124 -12.339 7.810 1.00 86.75 110 ALA A O 1
ATOM 846 N N . GLU A 1 111 ? -3.687 -11.207 6.680 1.00 82.00 111 GLU A N 1
ATOM 847 C CA . GLU A 1 111 ? -3.856 -12.206 5.620 1.00 82.00 111 GLU A CA 1
ATOM 848 C C . GLU A 1 111 ? -2.577 -12.414 4.778 1.00 82.00 111 GLU A C 1
ATOM 850 O O . GLU A 1 111 ? -1.799 -11.496 4.520 1.00 82.00 111 GLU A O 1
ATOM 855 N N . SER A 1 112 ? -2.376 -13.637 4.270 1.00 77.19 112 SER A N 1
ATOM 856 C CA . SER A 1 112 ? -1.172 -14.017 3.504 1.00 77.19 112 SER A CA 1
ATOM 857 C C . SER A 1 112 ? -0.892 -13.107 2.292 1.00 77.19 112 SER A C 1
ATOM 859 O O . SER A 1 112 ? 0.264 -12.760 2.033 1.00 77.19 112 SER A O 1
ATOM 861 N N . LYS A 1 113 ? -1.941 -12.646 1.592 1.00 90.06 113 LYS A N 1
ATOM 862 C CA . LYS A 1 113 ? -1.821 -11.833 0.367 1.00 90.06 113 LYS A CA 1
ATOM 863 C C . LYS A 1 113 ? -1.241 -10.427 0.590 1.00 90.06 113 LYS A C 1
ATOM 865 O O . LYS A 1 113 ? -0.730 -9.835 -0.355 1.00 90.06 113 LYS A O 1
ATOM 870 N N . TYR A 1 114 ? -1.283 -9.910 1.821 1.00 93.12 114 TYR A N 1
ATOM 871 C CA . TYR A 1 114 ? -0.718 -8.606 2.195 1.00 93.12 114 TYR A CA 1
ATOM 872 C C . TYR A 1 114 ? 0.489 -8.731 3.126 1.00 93.12 114 TYR A C 1
ATOM 874 O O . TYR A 1 114 ? 0.884 -7.760 3.764 1.00 93.12 114 TYR A O 1
ATOM 882 N N . SER A 1 115 ? 1.111 -9.909 3.187 1.00 90.69 115 SER A N 1
ATOM 883 C CA . SER A 1 115 ? 2.292 -10.167 4.021 1.00 90.69 115 SER A CA 1
ATOM 884 C C . SER A 1 115 ? 3.409 -9.130 3.845 1.00 90.69 115 SER A C 1
ATOM 886 O O . SER A 1 115 ? 4.025 -8.739 4.832 1.00 90.69 115 SER A O 1
ATOM 888 N N . PHE A 1 116 ? 3.605 -8.610 2.628 1.00 93.19 116 PHE A N 1
ATOM 889 C CA . PHE A 1 116 ? 4.587 -7.559 2.332 1.00 93.19 116 PHE A CA 1
ATOM 890 C C . PHE A 1 116 ? 4.320 -6.218 3.043 1.00 93.19 116 PHE A C 1
ATOM 892 O O . PHE A 1 116 ? 5.217 -5.386 3.131 1.00 93.19 116 PHE A O 1
ATOM 899 N N . LEU A 1 117 ? 3.104 -5.985 3.545 1.00 94.94 117 LEU A N 1
ATOM 900 C CA . LEU A 1 117 ? 2.750 -4.782 4.300 1.00 94.94 117 LEU A CA 1
ATOM 901 C C . LEU A 1 117 ? 2.961 -4.931 5.808 1.00 94.94 117 LEU A C 1
ATOM 903 O O . LEU A 1 117 ? 2.893 -3.924 6.506 1.00 94.94 117 LEU A O 1
ATOM 907 N N . ARG A 1 118 ? 3.224 -6.135 6.332 1.00 90.81 118 ARG A N 1
ATOM 908 C CA . ARG A 1 118 ? 3.315 -6.374 7.787 1.00 90.81 118 ARG A CA 1
ATOM 909 C C . ARG A 1 118 ? 4.433 -5.583 8.460 1.00 90.81 118 ARG A C 1
ATOM 911 O O . ARG A 1 118 ? 4.275 -5.149 9.594 1.00 90.81 118 ARG A O 1
ATOM 918 N N . GLU A 1 119 ? 5.543 -5.380 7.756 1.00 91.50 119 GLU A N 1
ATOM 919 C CA . GLU A 1 119 ? 6.666 -4.582 8.260 1.00 91.50 119 GLU A CA 1
ATOM 920 C C . GLU A 1 119 ? 6.331 -3.085 8.305 1.00 91.50 119 GLU A C 1
ATOM 922 O O . GLU A 1 119 ? 6.769 -2.372 9.203 1.00 91.50 119 GLU A O 1
ATOM 927 N N . ALA A 1 120 ? 5.523 -2.605 7.357 1.00 93.69 120 ALA A N 1
ATOM 928 C CA . ALA A 1 120 ? 5.116 -1.205 7.282 1.00 93.69 120 ALA A CA 1
ATOM 929 C C . ALA A 1 120 ? 3.909 -0.885 8.183 1.00 93.69 120 ALA A C 1
ATOM 931 O O . ALA A 1 120 ? 3.785 0.233 8.685 1.00 93.69 120 ALA A O 1
ATOM 932 N N . ILE A 1 121 ? 3.003 -1.848 8.367 1.00 92.94 121 ILE A N 1
ATOM 933 C CA . ILE A 1 121 ? 1.755 -1.722 9.127 1.00 92.94 121 ILE A CA 1
ATOM 934 C C . ILE A 1 121 ? 1.709 -2.867 10.152 1.00 92.94 121 ILE A C 1
ATOM 936 O O . ILE A 1 121 ? 1.106 -3.912 9.893 1.00 92.94 121 ILE A O 1
ATOM 940 N N . PRO A 1 122 ? 2.377 -2.696 11.306 1.00 90.56 122 PRO A N 1
ATOM 941 C CA . PRO A 1 122 ? 2.436 -3.726 12.331 1.00 90.56 122 PRO A CA 1
ATOM 942 C C . PRO A 1 122 ? 1.121 -3.855 13.106 1.00 90.56 122 PRO A C 1
ATOM 944 O O . PRO A 1 122 ? 0.370 -2.899 13.298 1.00 90.56 122 PRO A O 1
ATOM 947 N N . GLN A 1 123 ? 0.880 -5.054 13.631 1.00 90.31 123 GLN A N 1
ATOM 948 C CA . GLN A 1 123 ? -0.236 -5.310 14.532 1.00 90.31 123 GLN A CA 1
ATOM 949 C C . GLN A 1 123 ? -0.055 -4.592 15.868 1.00 90.31 123 GLN A C 1
ATOM 951 O O . GLN A 1 123 ? 1.013 -4.644 16.485 1.00 90.31 123 GLN A O 1
ATOM 956 N N . LYS A 1 124 ? -1.110 -3.922 16.338 1.00 87.88 124 LYS A N 1
ATOM 957 C CA . LYS A 1 124 ? -1.071 -3.239 17.633 1.00 87.88 124 LYS A CA 1
ATOM 958 C C . LYS A 1 124 ? -1.262 -4.251 18.749 1.00 87.88 124 LYS A C 1
ATOM 960 O O . LYS A 1 124 ? -2.293 -4.908 18.825 1.00 87.88 124 LYS A O 1
ATOM 965 N N . ILE A 1 125 ? -0.304 -4.282 19.667 1.00 87.19 125 ILE A N 1
ATOM 966 C CA . ILE A 1 125 ? -0.423 -5.002 20.931 1.00 87.19 125 ILE A CA 1
ATOM 967 C C . ILE A 1 125 ? -0.524 -4.015 22.090 1.00 87.19 125 ILE A C 1
ATOM 969 O O . ILE A 1 125 ? 0.053 -2.926 22.081 1.00 87.19 125 ILE A O 1
ATOM 973 N N . THR A 1 126 ? -1.281 -4.393 23.106 1.00 88.62 126 THR A N 1
ATOM 974 C CA . THR A 1 126 ? -1.348 -3.670 24.376 1.00 88.62 126 THR A CA 1
ATOM 975 C C . THR A 1 126 ? -0.130 -3.993 25.241 1.00 88.62 126 THR A C 1
ATOM 977 O O . THR A 1 126 ? 0.504 -5.034 25.087 1.00 88.62 126 THR A O 1
ATOM 980 N N . VAL A 1 127 ? 0.170 -3.139 26.225 1.00 89.94 127 VAL A N 1
ATOM 981 C CA . VAL A 1 127 ? 1.250 -3.396 27.200 1.00 89.94 127 VAL A CA 1
ATOM 982 C C . VAL A 1 127 ? 1.035 -4.717 27.945 1.00 89.94 127 VAL A C 1
ATOM 984 O O . VAL A 1 127 ? 1.995 -5.410 28.266 1.00 89.94 127 VAL A O 1
ATOM 987 N N . GLN A 1 128 ? -0.220 -5.079 28.215 1.00 89.88 128 GLN A N 1
ATOM 988 C CA . GLN A 1 128 ? -0.557 -6.351 28.852 1.00 89.88 128 GLN A CA 1
ATOM 989 C C . GLN A 1 128 ? -0.218 -7.537 27.942 1.00 89.88 128 GLN A C 1
ATOM 991 O O . GLN A 1 128 ? 0.477 -8.446 28.383 1.00 89.88 128 GLN A O 1
ATOM 996 N N . GLN A 1 129 ? -0.620 -7.489 26.667 1.00 89.62 129 GLN A N 1
ATOM 997 C CA . GLN A 1 129 ? -0.261 -8.511 25.674 1.00 89.62 129 GLN A CA 1
ATOM 998 C C . GLN A 1 129 ? 1.250 -8.602 25.465 1.00 89.62 129 GLN A C 1
ATOM 1000 O O . GLN A 1 129 ? 1.782 -9.694 25.343 1.00 89.62 129 GLN A O 1
ATOM 1005 N N . TYR A 1 130 ? 1.958 -7.472 25.476 1.00 90.50 130 TYR A N 1
ATOM 1006 C CA . TYR A 1 130 ? 3.415 -7.470 25.393 1.00 90.50 130 TYR A CA 1
ATOM 1007 C C . TYR A 1 130 ? 4.063 -8.177 26.590 1.00 90.50 130 TYR A C 1
ATOM 1009 O O . TYR A 1 130 ? 4.942 -9.013 26.406 1.00 90.50 130 TYR A O 1
ATOM 1017 N N . LYS A 1 131 ? 3.618 -7.879 27.819 1.00 92.56 131 LYS A N 1
ATOM 1018 C CA . LYS A 1 131 ? 4.104 -8.564 29.029 1.00 92.56 131 LYS A CA 1
ATOM 1019 C C . LYS A 1 131 ? 3.822 -10.065 28.986 1.00 92.56 131 LYS A C 1
ATOM 1021 O O . LYS A 1 131 ? 4.655 -10.848 29.423 1.00 92.56 131 LYS A O 1
ATOM 1026 N N . GLU A 1 132 ? 2.662 -10.445 28.462 1.00 92.00 132 GLU A N 1
ATOM 1027 C CA . GLU A 1 132 ? 2.273 -11.839 28.267 1.00 92.00 132 GLU A CA 1
ATOM 1028 C C . GLU A 1 132 ? 3.178 -12.541 27.249 1.00 92.00 132 GLU A C 1
ATOM 1030 O O . GLU A 1 132 ? 3.778 -13.555 27.584 1.00 92.00 132 GLU A O 1
ATOM 1035 N N . LEU A 1 133 ? 3.344 -11.966 26.054 1.00 89.50 133 LE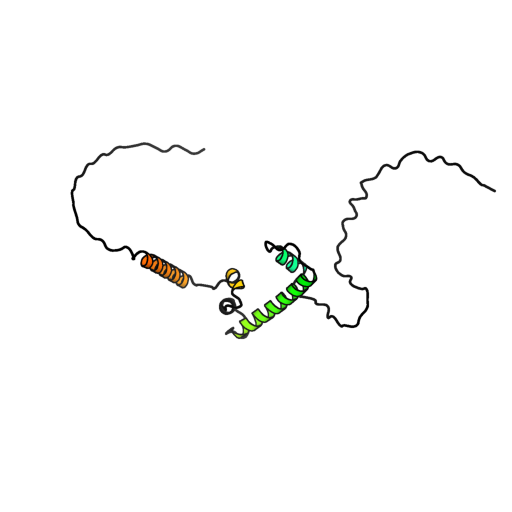U A N 1
ATOM 1036 C CA . LEU A 1 133 ? 4.231 -12.484 25.007 1.00 89.50 133 LEU A CA 1
ATOM 1037 C C . LEU A 1 133 ? 5.675 -12.620 25.502 1.00 89.50 133 LEU A C 1
ATOM 1039 O O . LEU A 1 133 ? 6.321 -13.628 25.241 1.00 89.50 133 LEU A O 1
ATOM 1043 N N . LYS A 1 134 ? 6.166 -11.634 26.263 1.00 90.56 134 LYS A N 1
ATOM 1044 C CA . LYS A 1 134 ? 7.501 -11.678 26.874 1.00 90.56 134 LYS A CA 1
ATOM 1045 C C . LYS A 1 134 ? 7.632 -12.836 27.865 1.00 90.56 134 LYS A C 1
ATOM 1047 O O . LYS A 1 134 ? 8.625 -13.547 27.816 1.00 90.56 134 LYS A O 1
ATOM 1052 N N . ARG A 1 135 ? 6.623 -13.052 28.719 1.00 90.62 135 ARG A N 1
ATOM 1053 C CA . ARG A 1 135 ? 6.616 -14.172 29.672 1.00 90.62 135 ARG A CA 1
ATOM 1054 C C . ARG A 1 135 ? 6.544 -15.522 28.957 1.00 90.62 135 ARG A C 1
ATOM 1056 O O . ARG A 1 135 ? 7.230 -16.447 29.360 1.00 90.62 135 ARG A O 1
ATOM 1063 N N . GLN A 1 136 ? 5.717 -15.644 27.919 1.00 85.56 136 GLN A N 1
ATOM 1064 C CA . GLN A 1 136 ? 5.613 -16.877 27.130 1.00 85.56 136 GLN A CA 1
ATOM 1065 C C . GLN A 1 136 ? 6.941 -17.217 26.452 1.00 85.56 136 GLN A C 1
ATOM 1067 O O . GLN A 1 136 ? 7.364 -18.361 26.522 1.00 85.56 136 GLN A O 1
ATOM 1072 N N . HIS A 1 137 ? 7.624 -16.221 25.883 1.00 83.75 137 HIS A N 1
ATOM 1073 C CA . HIS A 1 137 ? 8.934 -16.417 25.269 1.00 83.75 137 HIS A CA 1
ATOM 1074 C C . HIS A 1 137 ? 10.015 -16.817 26.288 1.00 83.75 137 HIS A C 1
ATOM 1076 O O . HIS A 1 137 ? 10.817 -17.692 25.997 1.00 83.75 137 HIS A O 1
ATOM 1082 N N . GLU A 1 138 ? 10.013 -16.229 27.491 1.00 80.50 138 GLU A N 1
ATOM 1083 C CA . GLU A 1 138 ? 10.910 -16.635 28.589 1.00 80.50 138 GLU A CA 1
ATOM 1084 C C . GLU A 1 138 ? 10.663 -18.096 29.009 1.00 80.50 138 GLU A C 1
ATOM 1086 O O . GLU A 1 138 ? 11.610 -18.857 29.161 1.00 80.50 138 GLU A O 1
ATOM 1091 N N . ILE A 1 139 ? 9.397 -18.518 29.105 1.00 76.00 139 ILE A N 1
ATOM 1092 C CA . ILE A 1 139 ? 9.039 -19.910 29.418 1.00 76.00 139 ILE A CA 1
ATOM 1093 C C . ILE A 1 139 ? 9.480 -20.862 28.296 1.00 76.00 139 ILE A C 1
ATOM 1095 O O . ILE A 1 139 ? 9.929 -21.967 28.574 1.00 76.00 139 ILE A O 1
ATOM 1099 N N . GLU A 1 140 ? 9.336 -20.471 27.032 1.00 70.88 140 GLU A N 1
ATOM 1100 C CA . GLU A 1 140 ? 9.701 -21.313 25.886 1.00 70.88 140 GLU A CA 1
ATOM 1101 C C . GLU A 1 140 ? 11.223 -21.529 25.791 1.00 70.88 140 GLU A C 1
ATOM 1103 O O . GLU A 1 140 ? 11.649 -22.626 25.453 1.00 70.88 140 GLU A O 1
ATOM 1108 N N . ILE A 1 141 ? 12.029 -20.531 26.178 1.00 70.31 141 ILE A N 1
ATOM 1109 C CA . ILE A 1 141 ? 13.494 -20.650 26.278 1.00 70.31 141 ILE A CA 1
ATOM 1110 C C . ILE A 1 141 ? 13.896 -21.586 27.430 1.00 70.31 141 ILE A C 1
ATOM 1112 O O . ILE A 1 141 ? 14.716 -22.476 27.223 1.00 70.31 141 ILE A O 1
ATOM 1116 N N . ASP A 1 142 ? 13.279 -21.456 28.610 1.00 60.06 142 ASP A N 1
ATOM 1117 C CA . ASP A 1 142 ? 13.592 -22.314 29.767 1.00 60.06 142 ASP A CA 1
ATOM 1118 C C . ASP A 1 142 ? 13.207 -23.794 29.539 1.00 60.06 142 ASP A C 1
ATOM 1120 O O . ASP A 1 142 ? 13.778 -24.695 30.152 1.00 60.06 142 ASP A O 1
ATOM 1124 N N . ASN A 1 143 ? 12.237 -24.081 28.662 1.00 59.09 143 ASN A N 1
ATOM 1125 C CA . ASN A 1 143 ? 11.841 -25.461 28.350 1.00 59.09 143 ASN A CA 1
ATOM 1126 C C . ASN A 1 143 ? 12.778 -26.163 27.348 1.00 59.09 143 ASN A C 1
ATOM 1128 O O . ASN A 1 143 ? 12.742 -27.389 27.286 1.00 59.09 143 ASN A O 1
ATOM 1132 N N . ASP A 1 144 ? 13.610 -25.428 26.601 1.00 57.00 144 ASP A N 1
ATOM 1133 C CA . ASP A 1 144 ? 14.575 -25.993 25.636 1.00 57.00 144 ASP A CA 1
ATOM 1134 C C . ASP A 1 144 ? 15.968 -26.236 26.270 1.00 57.00 144 ASP A C 1
ATOM 1136 O O . ASP A 1 144 ? 16.801 -26.929 25.696 1.00 57.00 144 ASP A O 1
ATOM 1140 N N . GLU A 1 145 ? 16.217 -25.729 27.489 1.00 55.34 145 GLU A N 1
ATOM 1141 C CA . GLU A 1 145 ? 17.423 -26.021 28.296 1.00 55.34 145 GLU A CA 1
ATOM 1142 C C . GLU A 1 145 ? 17.269 -27.248 29.228 1.00 55.34 145 GLU A C 1
ATOM 1144 O O . GLU A 1 145 ? 18.167 -27.549 30.007 1.00 55.34 145 GLU A O 1
ATOM 1149 N N . ASN A 1 146 ? 16.161 -27.999 29.157 1.00 49.59 146 ASN A N 1
ATOM 1150 C CA . ASN A 1 146 ? 15.933 -29.209 29.970 1.00 49.59 146 ASN A CA 1
ATOM 1151 C C . ASN A 1 146 ? 16.091 -30.532 29.178 1.00 49.59 146 ASN A C 1
ATOM 1153 O O . ASN A 1 146 ? 15.403 -31.510 29.471 1.00 49.59 146 ASN A O 1
ATOM 1157 N N . ASP A 1 147 ? 17.002 -30.577 28.198 1.00 49.88 147 ASP A N 1
ATOM 1158 C CA . ASP A 1 147 ? 17.569 -31.827 27.644 1.00 49.88 147 ASP A CA 1
ATOM 1159 C C . ASP A 1 147 ? 19.051 -31.964 28.039 1.00 49.88 147 ASP A C 1
ATOM 1161 O O . ASP A 1 147 ? 19.913 -32.293 27.228 1.00 49.88 147 ASP A O 1
ATOM 1165 N N . ASP A 1 148 ? 19.369 -31.673 29.304 1.00 49.12 148 ASP A N 1
ATOM 1166 C CA . ASP A 1 148 ? 20.608 -32.155 29.909 1.00 49.12 148 ASP A CA 1
ATOM 1167 C C . ASP A 1 148 ? 20.348 -33.563 30.446 1.00 49.12 148 ASP A C 1
ATOM 1169 O O . ASP A 1 148 ? 19.641 -33.773 31.436 1.00 49.12 148 ASP A O 1
ATOM 1173 N N . GLY A 1 149 ? 20.906 -34.538 29.728 1.00 53.62 149 GLY A N 1
ATOM 1174 C CA . GLY A 1 149 ? 20.962 -35.931 30.131 1.00 53.62 149 GLY A CA 1
ATOM 1175 C C . GLY A 1 149 ? 21.506 -36.069 31.552 1.00 53.62 149 GLY A C 1
ATOM 1176 O O . GLY A 1 149 ? 22.649 -35.725 31.840 1.00 53.62 149 GLY A O 1
ATOM 1177 N N . ASP A 1 150 ? 20.641 -36.597 32.410 1.00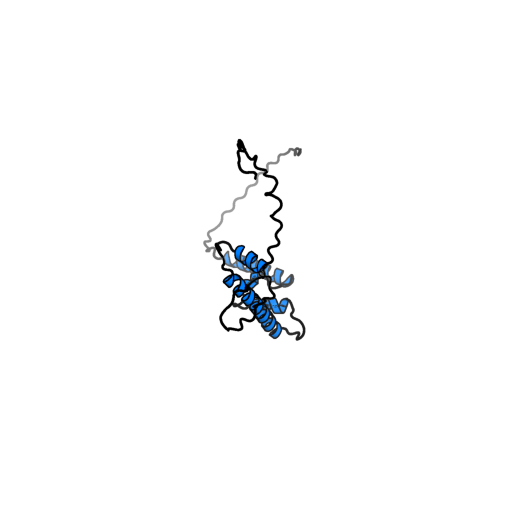 50.75 150 ASP A N 1
ATOM 1178 C CA . ASP A 1 150 ? 20.931 -37.150 33.726 1.00 50.75 150 ASP A CA 1
ATOM 1179 C C . ASP A 1 150 ? 22.076 -38.175 33.637 1.00 50.75 150 ASP A C 1
ATOM 1181 O O . ASP A 1 150 ? 21.892 -39.271 33.114 1.00 50.75 150 ASP A O 1
ATOM 1185 N N . ASP A 1 151 ? 23.248 -37.807 34.153 1.00 49.56 151 ASP A N 1
ATOM 1186 C CA . ASP A 1 151 ? 24.221 -38.744 34.721 1.00 49.56 151 ASP A CA 1
ATOM 1187 C C . ASP A 1 151 ? 24.665 -38.168 36.077 1.00 49.56 151 ASP A C 1
ATOM 1189 O O . ASP A 1 151 ? 25.571 -37.337 36.195 1.00 49.56 151 ASP A O 1
ATOM 1193 N N . ASN A 1 152 ? 23.934 -38.574 37.116 1.00 54.47 152 ASN A N 1
ATOM 1194 C CA . ASN A 1 152 ? 24.333 -38.459 38.514 1.00 54.47 152 ASN A CA 1
ATOM 1195 C C . ASN A 1 152 ? 25.543 -39.363 38.793 1.00 54.47 152 ASN A C 1
ATOM 1197 O O . ASN A 1 152 ? 25.501 -40.521 38.406 1.00 54.47 152 ASN A O 1
ATOM 1201 N N . ASP A 1 153 ? 26.537 -38.876 39.548 1.00 45.59 153 ASP A N 1
ATOM 1202 C CA . ASP A 1 153 ? 27.258 -39.689 40.545 1.00 45.59 153 ASP A CA 1
ATOM 1203 C C . ASP A 1 153 ? 28.036 -38.813 41.565 1.00 45.59 153 ASP A C 1
ATOM 1205 O O . ASP A 1 153 ? 29.053 -38.188 41.272 1.00 45.59 153 ASP A O 1
ATOM 1209 N N . GLU A 1 154 ? 27.460 -38.770 42.771 1.00 51.47 154 GLU A N 1
ATOM 1210 C CA . GLU A 1 154 ? 28.008 -38.728 44.144 1.00 51.47 154 GLU A CA 1
ATOM 1211 C C . GLU A 1 154 ? 29.269 -37.905 44.549 1.00 51.47 154 GLU A C 1
ATOM 1213 O O . GLU A 1 154 ? 30.417 -38.244 44.281 1.00 51.47 154 GLU A O 1
ATOM 1218 N N . GLU A 1 155 ? 28.997 -36.884 45.384 1.00 50.38 155 GLU A N 1
ATOM 1219 C CA . GLU A 1 155 ? 29.559 -36.575 46.725 1.00 50.38 155 GLU A CA 1
ATOM 1220 C C . GLU A 1 155 ? 31.077 -36.695 47.024 1.00 50.38 155 GLU A C 1
ATOM 1222 O O . GLU A 1 155 ? 31.645 -37.777 47.179 1.00 50.38 155 GLU A O 1
ATOM 1227 N N . SER A 1 156 ? 31.685 -35.563 47.414 1.00 43.28 156 SER A N 1
ATOM 1228 C CA . SER A 1 156 ? 32.454 -35.506 48.673 1.00 43.28 156 SER A CA 1
ATOM 1229 C C . SER A 1 156 ? 32.723 -34.080 49.154 1.00 43.28 156 SER A C 1
ATOM 1231 O O . SER A 1 156 ? 33.428 -33.286 48.530 1.00 43.28 156 SER A O 1
ATOM 1233 N N . SER A 1 157 ? 32.212 -33.793 50.348 1.00 52.84 157 SER A N 1
ATOM 1234 C CA . SER A 1 157 ? 32.544 -32.639 51.179 1.00 52.84 157 SER A CA 1
ATOM 1235 C C . SER A 1 157 ? 34.011 -32.635 51.637 1.00 52.84 157 SER A C 1
ATOM 1237 O O . SER A 1 157 ? 34.492 -33.647 52.143 1.00 52.84 157 SER A O 1
ATOM 1239 N N . SER A 1 158 ? 34.676 -31.475 51.652 1.00 42.34 158 SER A N 1
ATOM 1240 C CA . SER A 1 158 ? 35.520 -31.110 52.800 1.00 42.34 158 SER A CA 1
ATOM 1241 C C . SER A 1 158 ? 35.714 -29.595 52.909 1.00 42.34 158 SER A C 1
ATOM 1243 O O . SER A 1 158 ? 36.002 -28.885 51.949 1.00 42.34 158 SER A O 1
ATOM 1245 N N . SER A 1 159 ? 35.498 -29.108 54.124 1.00 54.50 159 SER A N 1
ATOM 1246 C CA . SER A 1 159 ? 35.685 -27.741 54.592 1.00 54.50 159 SER A CA 1
ATOM 1247 C C . SER A 1 159 ? 37.163 -27.386 54.772 1.00 54.50 159 SER A C 1
ATOM 1249 O O . SER A 1 159 ? 37.884 -28.186 55.358 1.00 54.50 159 SER A O 1
ATOM 1251 N N . SER A 1 160 ? 37.562 -26.142 54.488 1.00 42.53 160 SER A N 1
ATOM 1252 C CA . SER A 1 160 ? 38.302 -25.329 55.472 1.00 42.53 160 SER A CA 1
ATOM 1253 C C . SER A 1 160 ? 38.538 -23.896 54.992 1.00 42.53 160 SER A C 1
ATOM 1255 O O . SER A 1 160 ? 39.081 -23.644 53.922 1.00 42.53 160 SER A O 1
ATOM 1257 N N . SER A 1 161 ? 38.152 -22.976 55.868 1.00 51.53 161 SER A N 1
ATOM 1258 C CA . SER A 1 161 ? 38.470 -21.551 55.954 1.00 51.53 161 SER A CA 1
ATOM 1259 C C . SER A 1 161 ? 39.932 -21.177 55.694 1.00 51.53 161 SER A C 1
ATOM 1261 O O . SER A 1 161 ? 40.820 -21.865 56.191 1.00 51.53 161 SER A O 1
ATOM 1263 N N . SER A 1 162 ? 40.176 -19.991 55.121 1.00 45.22 162 SER A N 1
ATOM 1264 C CA . SER A 1 162 ? 41.233 -19.072 55.584 1.00 45.22 162 SER A CA 1
ATOM 1265 C C . SER A 1 162 ? 41.024 -17.653 55.051 1.00 45.22 162 SER A C 1
ATOM 1267 O O . SER A 1 162 ? 40.960 -17.404 53.854 1.00 45.22 162 SER A O 1
ATOM 1269 N N . SER A 1 163 ? 40.925 -16.728 55.996 1.00 56.41 163 SER A N 1
ATOM 1270 C CA . SER A 1 163 ? 40.940 -15.276 55.860 1.00 56.41 163 SER A CA 1
ATOM 1271 C C . SER A 1 163 ? 42.268 -14.739 55.317 1.00 56.41 163 SER A C 1
ATOM 1273 O O . SER A 1 163 ? 43.324 -15.146 55.800 1.00 56.41 163 SER A O 1
ATOM 1275 N N . SER A 1 164 ? 42.242 -13.706 54.472 1.00 47.19 164 SER A N 1
ATOM 1276 C CA . SER A 1 164 ? 43.255 -12.638 54.514 1.00 47.19 164 SER A CA 1
ATOM 1277 C C . SER A 1 164 ? 42.679 -11.332 53.970 1.00 47.19 164 SER A C 1
ATOM 1279 O O . SER A 1 164 ? 42.356 -11.200 52.796 1.00 47.19 164 SER A O 1
ATOM 1281 N N . SER A 1 165 ? 42.535 -10.378 54.876 1.00 53.75 165 SER A N 1
ATOM 1282 C CA . SER A 1 165 ? 42.375 -8.941 54.663 1.00 53.75 165 SER A CA 1
ATOM 1283 C C . SER A 1 165 ? 43.542 -8.302 53.896 1.00 53.75 165 SER A C 1
ATOM 1285 O O . SER A 1 165 ? 44.620 -8.886 53.892 1.00 53.75 165 SER A O 1
ATOM 1287 N N . LEU A 1 166 ? 43.322 -7.055 53.433 1.00 45.25 166 LEU A N 1
ATOM 1288 C CA . LEU A 1 166 ? 44.261 -5.952 53.091 1.00 45.25 166 LEU A CA 1
ATOM 1289 C C . LEU A 1 166 ? 44.099 -5.515 51.618 1.00 45.25 166 LEU A C 1
ATOM 1291 O O . LEU A 1 166 ? 44.108 -6.361 50.741 1.00 45.25 166 LEU A O 1
ATOM 1295 N N . SER A 1 167 ? 44.024 -4.255 51.188 1.00 42.38 167 SER A N 1
ATOM 1296 C CA . SER A 1 167 ? 43.788 -2.917 51.755 1.00 42.38 167 SER A CA 1
ATOM 1297 C C . SER A 1 167 ? 44.218 -1.935 50.651 1.00 42.38 167 SER A C 1
ATOM 1299 O O . SER A 1 167 ? 45.343 -2.074 50.186 1.00 42.38 167 SER A O 1
ATOM 1301 N N . THR A 1 168 ? 43.410 -0.902 50.350 1.00 45.09 168 THR A N 1
ATOM 1302 C CA . THR A 1 168 ? 43.821 0.419 49.782 1.00 45.09 168 THR A CA 1
ATOM 1303 C C . THR A 1 168 ? 44.396 0.405 48.336 1.00 45.09 168 THR A C 1
ATOM 1305 O O . THR A 1 168 ? 45.032 -0.554 47.944 1.00 45.09 168 THR A O 1
ATOM 1308 N N . THR A 1 169 ? 44.230 1.369 47.423 1.00 53.16 169 THR A N 1
ATOM 1309 C CA . THR A 1 169 ? 44.141 2.836 47.481 1.00 53.16 169 THR A CA 1
ATOM 1310 C C . THR A 1 169 ? 43.412 3.404 46.232 1.00 53.16 169 THR A C 1
ATOM 1312 O O . THR A 1 169 ? 43.129 2.703 45.268 1.00 53.16 169 THR A O 1
ATOM 1315 N N . SER A 1 170 ? 43.110 4.698 46.334 1.00 58.78 170 SER A N 1
ATOM 1316 C CA . SER A 1 170 ? 42.327 5.686 45.570 1.00 58.78 170 SER A CA 1
ATOM 1317 C C . SER A 1 170 ? 42.259 5.740 44.021 1.00 58.78 170 SER A C 1
ATOM 1319 O O . SER A 1 170 ? 43.147 5.260 43.323 1.00 58.78 170 SER A O 1
ATOM 1321 N N . PRO A 1 171 ? 41.245 6.475 43.490 1.00 64.50 171 PRO A N 1
ATOM 1322 C CA . PRO A 1 171 ? 41.080 6.830 42.075 1.00 64.50 171 PRO A CA 1
ATOM 1323 C C . PRO A 1 171 ? 41.841 8.119 41.706 1.00 64.50 171 PRO A C 1
ATOM 1325 O O . PRO A 1 171 ? 42.022 8.990 42.560 1.00 64.50 171 PRO A O 1
ATOM 1328 N N . ILE A 1 172 ? 42.221 8.302 40.432 1.00 54.41 172 ILE A N 1
ATOM 1329 C CA . ILE A 1 172 ? 42.689 9.609 39.940 1.00 54.41 172 ILE A CA 1
ATOM 1330 C C . ILE A 1 172 ? 42.193 9.954 38.519 1.00 54.41 172 ILE A C 1
ATOM 1332 O O . ILE A 1 172 ? 42.522 9.292 37.545 1.00 54.41 172 ILE A O 1
ATOM 1336 N N . ALA A 1 173 ? 41.348 10.994 38.522 1.00 55.66 173 ALA A N 1
ATOM 1337 C CA . ALA A 1 173 ? 41.021 12.077 37.580 1.00 55.66 173 ALA A CA 1
ATOM 1338 C C . ALA A 1 173 ? 40.892 11.874 36.046 1.00 55.66 173 ALA A C 1
ATOM 1340 O O . ALA A 1 173 ? 41.783 11.320 35.409 1.00 55.66 173 ALA A O 1
ATOM 1341 N N . PRO A 1 174 ? 39.866 12.500 35.423 1.00 67.12 174 PRO A N 1
ATOM 1342 C CA . PRO A 1 174 ? 39.857 12.852 34.005 1.00 67.12 174 PRO A CA 1
ATOM 1343 C C . PRO A 1 174 ? 40.442 14.258 33.744 1.00 67.12 174 PRO A C 1
ATOM 1345 O O . PRO A 1 174 ? 40.433 15.133 34.615 1.00 67.12 174 PRO A O 1
ATOM 1348 N N . SER A 1 175 ? 40.897 14.487 32.512 1.00 59.75 175 SER A N 1
ATOM 1349 C CA . SER A 1 175 ? 41.055 15.802 31.869 1.00 59.75 175 SER A CA 1
ATOM 1350 C C . SER A 1 175 ? 40.553 15.707 30.438 1.00 59.75 175 SER A C 1
ATOM 1352 O O . SER A 1 175 ? 40.780 14.637 29.829 1.00 59.75 175 SER A O 1
#

Radius of gyration: 38.42 Å; chains: 1; bounding box: 64×93×117 Å

Foldseek 3Di:
DDDDDDDDDDDDDDDDPPVPPPPPPDDPPPDDDDDDDDDDPPPPLPQPDDLVVLVVVQVVDPPDDDDDSVNSSVVSVVVSVVVVVLCVVLCVQDPDVPDRDLQSSQVSCVDPVNVVCCVVRPHDDDPVVVVVVVVVVVVVVVVVVPPPDDDDDDDDDDDDDDDDDDDDDDDDDDD